Protein AF-A0A1Z5ID72-F1 (afdb_monomer)

Solvent-accessible surface area (backbone atoms only — not comparable to full-atom values): 6663 Å² total; per-residue (Å²): 114,72,69,59,28,53,50,25,44,50,51,23,45,50,28,54,36,49,49,54,50,52,55,22,58,79,66,74,54,83,44,74,68,55,56,52,50,38,52,47,46,52,47,54,50,53,53,32,53,58,46,36,72,78,40,76,75,34,39,53,55,37,38,52,52,32,51,53,51,32,52,52,36,54,54,45,47,57,47,30,72,74,76,44,64,71,70,60,24,57,52,48,44,54,42,31,52,53,20,37,54,30,15,53,49,19,33,55,60,58,66,65,64,67,83,68,74,75,81,80,78,78,73,133

Secondary structure (DSSP, 8-state):
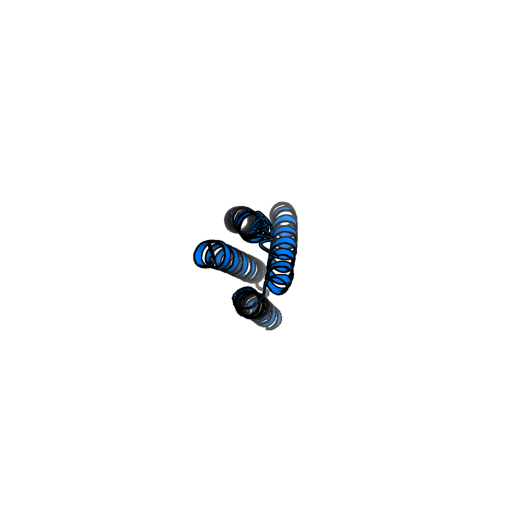-HHHHHHHHHHHHHHHHHHHHHHHHHTT---HHHHHHHHHHHHHHHHHHHHHTT-HHHHHHHHHHHHHHHHHHHHHHHHHHHH--THHHHHHHHHHHHHHHHHHHHHHHHH-------------

Organism: NCBI:txid1435342

Sequence (124 aa):
MFKKYAVTSWITAICLCLITVIAAISRNNLTYQVAVSVVSYLGVYAISLYLAKHNGTEKIILTFVNILAVAMLVAMVINAFKKYSGLTTVALLIVCAVGIVTGIMAIWYNNRFEKEKPADSKEH

Foldseek 3Di:
DLVQLLVLLVLLLVLLLVLLVLVCVQVVNPDPVSVVSNVVSVVQSVVLSVQVVPDLVSLVSSLVSLVVSLVVLVVQLVCLVVPHDDPSSVVSVVSSVSSNVSSVVSNVVSVPPDPPPPPPPPDD

Radius of gyration: 17.59 Å; Cα contacts (8 Å, |Δi|>4): 119; chains: 1; bounding box: 53×19×59 Å

Structure (mmCIF, N/CA/C/O backbone):
data_AF-A0A1Z5ID72-F1
#
_entry.id   AF-A0A1Z5ID72-F1
#
loop_
_atom_site.group_PDB
_atom_site.id
_atom_site.type_symbol
_atom_site.label_atom_id
_atom_site.label_alt_id
_atom_site.label_comp_id
_atom_site.label_asym_id
_atom_site.label_entity_id
_atom_site.label_seq_id
_atom_site.pdbx_PDB_ins_code
_atom_site.Cartn_x
_atom_site.Cartn_y
_atom_site.Cartn_z
_atom_site.occupancy
_atom_site.B_iso_or_equiv
_atom_site.auth_seq_id
_atom_site.auth_comp_id
_atom_site.auth_asym_id
_atom_site.auth_atom_id
_atom_site.pdbx_PDB_model_num
ATOM 1 N N . MET A 1 1 ? 13.802 -9.659 -14.066 1.00 51.59 1 MET A N 1
ATOM 2 C CA . MET A 1 1 ? 13.463 -8.379 -13.396 1.00 51.59 1 MET A CA 1
ATOM 3 C C . MET A 1 1 ? 11.962 -8.109 -13.374 1.00 51.59 1 MET A C 1
ATOM 5 O O . MET A 1 1 ? 11.458 -7.845 -12.294 1.00 51.59 1 MET A O 1
ATOM 9 N N . PHE A 1 2 ? 11.250 -8.274 -14.501 1.00 57.72 2 PHE A N 1
ATOM 10 C CA . PHE A 1 2 ? 9.800 -8.027 -14.626 1.00 57.72 2 PHE A CA 1
ATOM 11 C C . PHE A 1 2 ? 8.929 -8.663 -13.526 1.00 57.72 2 PHE A C 1
ATOM 13 O O . PHE A 1 2 ? 8.149 -7.983 -12.871 1.00 57.72 2 PHE A O 1
ATOM 20 N N . LYS A 1 3 ? 9.136 -9.956 -13.239 1.00 65.38 3 LYS A N 1
ATOM 21 C CA . LYS A 1 3 ? 8.365 -10.676 -12.210 1.00 65.38 3 LYS A CA 1
ATOM 22 C C . LYS A 1 3 ? 8.508 -10.101 -10.794 1.00 65.38 3 LYS A C 1
ATOM 24 O O . LYS A 1 3 ? 7.555 -10.178 -10.036 1.00 65.38 3 LYS A O 1
ATOM 29 N N . LYS A 1 4 ? 9.671 -9.553 -10.415 1.00 73.69 4 LYS A N 1
ATOM 30 C CA . LYS A 1 4 ? 9.921 -9.153 -9.018 1.00 73.69 4 LYS A CA 1
ATOM 31 C C . LYS A 1 4 ? 9.192 -7.859 -8.660 1.00 73.69 4 LYS A C 1
ATOM 33 O O . LYS A 1 4 ? 8.473 -7.852 -7.670 1.00 73.69 4 LYS A O 1
ATOM 38 N N . TYR A 1 5 ? 9.311 -6.817 -9.488 1.00 77.19 5 TYR A N 1
ATOM 39 C CA . TYR A 1 5 ? 8.626 -5.552 -9.211 1.00 77.19 5 TYR A CA 1
ATOM 40 C C . TYR A 1 5 ? 7.104 -5.667 -9.389 1.00 77.19 5 TYR A C 1
ATOM 42 O O . TYR A 1 5 ? 6.355 -5.072 -8.621 1.00 77.19 5 TYR A O 1
ATOM 50 N N . ALA A 1 6 ? 6.636 -6.473 -10.353 1.00 81.38 6 ALA A N 1
ATOM 51 C CA . ALA A 1 6 ? 5.208 -6.683 -10.572 1.00 81.38 6 ALA A CA 1
ATOM 52 C C . ALA A 1 6 ? 4.540 -7.349 -9.362 1.00 81.38 6 ALA A C 1
ATOM 54 O O . ALA A 1 6 ? 3.484 -6.908 -8.918 1.00 81.38 6 ALA A O 1
ATOM 55 N N . VAL A 1 7 ? 5.186 -8.371 -8.788 1.00 84.44 7 VAL A N 1
ATOM 56 C CA . VAL A 1 7 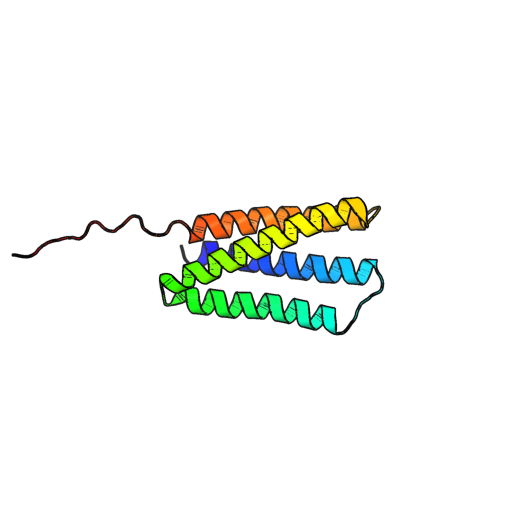? 4.697 -9.042 -7.576 1.00 84.44 7 VAL A CA 1
ATOM 57 C C . VAL A 1 7 ? 4.691 -8.081 -6.386 1.00 84.44 7 VAL A C 1
ATOM 59 O O . VAL A 1 7 ? 3.680 -7.983 -5.699 1.00 84.44 7 VAL A O 1
ATOM 62 N N . THR A 1 8 ? 5.764 -7.315 -6.163 1.00 85.19 8 THR A N 1
ATOM 63 C CA . THR A 1 8 ? 5.808 -6.344 -5.053 1.00 85.19 8 THR A CA 1
ATOM 64 C C . THR A 1 8 ? 4.783 -5.217 -5.208 1.00 85.19 8 THR A C 1
ATOM 66 O O . THR A 1 8 ? 4.189 -4.786 -4.220 1.00 85.19 8 THR A O 1
ATOM 69 N N . SER A 1 9 ? 4.512 -4.770 -6.438 1.00 85.12 9 SER A N 1
ATOM 70 C CA . SER A 1 9 ? 3.456 -3.793 -6.726 1.00 85.12 9 SER A CA 1
ATOM 71 C C . SER A 1 9 ? 2.063 -4.357 -6.452 1.00 85.12 9 SER A C 1
ATOM 73 O O . SER A 1 9 ? 1.269 -3.694 -5.791 1.00 85.12 9 SER A O 1
ATOM 75 N N . TRP A 1 10 ? 1.780 -5.596 -6.863 1.00 90.25 10 TRP A N 1
ATOM 76 C CA . TRP A 1 10 ? 0.511 -6.253 -6.540 1.00 90.25 10 TRP A CA 1
ATOM 77 C C . TRP A 1 10 ? 0.303 -6.433 -5.037 1.00 90.25 10 TRP A C 1
ATOM 79 O O . TRP A 1 10 ? -0.794 -6.177 -4.548 1.00 90.25 10 TRP A O 1
ATOM 89 N N . ILE A 1 11 ? 1.345 -6.807 -4.288 1.00 89.44 11 ILE A N 1
ATOM 90 C CA . ILE A 1 11 ? 1.251 -6.904 -2.823 1.00 89.44 11 ILE A CA 1
ATOM 91 C C . ILE A 1 11 ? 0.902 -5.537 -2.219 1.00 89.44 11 ILE A C 1
ATOM 93 O O . ILE A 1 11 ? 0.016 -5.447 -1.374 1.00 89.44 11 ILE A O 1
ATOM 97 N N . THR A 1 12 ? 1.521 -4.463 -2.711 1.00 90.19 12 THR A N 1
ATOM 98 C CA . THR A 1 12 ? 1.235 -3.091 -2.257 1.00 90.19 12 THR A CA 1
ATOM 99 C C . THR A 1 12 ? -0.219 -2.690 -2.539 1.00 90.19 12 THR A C 1
ATOM 101 O O . THR A 1 12 ? -0.887 -2.142 -1.662 1.00 90.19 12 THR A O 1
ATOM 104 N N . ALA A 1 13 ? -0.745 -3.029 -3.720 1.00 91.25 13 ALA A N 1
ATOM 105 C CA . ALA A 1 13 ? -2.145 -2.797 -4.076 1.00 91.25 13 ALA A CA 1
ATOM 106 C C . ALA A 1 13 ? -3.115 -3.570 -3.168 1.00 91.25 13 ALA A C 1
ATOM 108 O O . ALA A 1 13 ? -4.118 -3.022 -2.712 1.00 91.25 13 ALA A O 1
ATOM 109 N N . ILE A 1 14 ? -2.801 -4.831 -2.858 1.00 92.62 14 ILE A N 1
ATOM 110 C CA . ILE A 1 14 ? -3.599 -5.657 -1.944 1.00 92.62 14 ILE A CA 1
ATOM 111 C C . ILE A 1 14 ? -3.583 -5.059 -0.535 1.00 92.62 14 ILE A C 1
ATOM 113 O O . ILE A 1 14 ? -4.639 -4.951 0.084 1.00 92.62 14 ILE A O 1
ATOM 117 N N . CYS A 1 15 ? -2.427 -4.607 -0.042 1.00 92.06 15 CYS A N 1
ATOM 118 C CA . CYS A 1 15 ? -2.332 -3.923 1.247 1.00 92.06 15 CYS A CA 1
ATOM 119 C C . CYS A 1 15 ? -3.198 -2.657 1.285 1.00 92.06 15 CYS A C 1
ATOM 121 O O . CYS A 1 15 ? -3.913 -2.460 2.265 1.00 92.06 15 CYS A O 1
ATOM 123 N N . LEU A 1 16 ? -3.203 -1.845 0.219 1.00 91.38 16 LEU A N 1
ATOM 124 C CA . LEU A 1 16 ? -4.107 -0.695 0.101 1.00 91.38 16 LEU A CA 1
ATOM 125 C C . LEU A 1 16 ? -5.580 -1.112 0.186 1.00 91.38 16 LEU A C 1
ATOM 127 O O . LEU A 1 16 ? -6.348 -0.521 0.936 1.00 91.38 16 LEU A O 1
ATOM 131 N N . CYS A 1 17 ? -5.975 -2.165 -0.527 1.00 92.75 17 CYS A N 1
ATOM 132 C CA . CYS A 1 17 ? -7.353 -2.652 -0.485 1.00 92.75 17 CYS A CA 1
ATOM 133 C C . CYS A 1 17 ? -7.737 -3.144 0.919 1.00 92.75 17 CYS A C 1
ATOM 135 O O . CYS A 1 17 ? -8.804 -2.804 1.432 1.00 92.75 17 CYS A O 1
ATOM 137 N N . LEU A 1 18 ? -6.850 -3.906 1.564 1.00 92.06 18 LEU A N 1
ATOM 138 C CA . LEU A 1 18 ? -7.068 -4.438 2.905 1.00 92.06 18 LEU A CA 1
ATOM 139 C C . LEU A 1 18 ? -7.219 -3.324 3.941 1.00 92.06 18 LEU A C 1
ATOM 141 O O . LEU A 1 18 ? -8.139 -3.398 4.752 1.00 92.06 18 LEU A O 1
ATOM 145 N N . ILE A 1 19 ? -6.393 -2.268 3.906 1.00 91.81 19 ILE A N 1
ATOM 146 C CA . ILE A 1 19 ? -6.557 -1.159 4.859 1.00 91.81 19 ILE A CA 1
ATOM 147 C C . ILE A 1 19 ? -7.902 -0.453 4.679 1.00 91.81 19 ILE A C 1
ATOM 149 O O . ILE A 1 19 ? -8.523 -0.097 5.677 1.00 91.81 19 ILE A O 1
ATOM 153 N N . THR A 1 20 ? -8.387 -0.285 3.444 1.00 90.88 20 THR A N 1
ATOM 154 C CA . THR A 1 20 ? -9.670 0.375 3.171 1.00 90.88 20 THR A CA 1
ATOM 155 C C . THR A 1 20 ? -10.831 -0.467 3.684 1.00 90.88 20 THR A C 1
ATOM 157 O O . THR A 1 20 ? -11.731 0.060 4.335 1.00 90.88 20 THR A O 1
ATOM 160 N N . VAL A 1 21 ? -10.785 -1.782 3.456 1.00 91.94 21 VAL A N 1
ATOM 161 C CA . VAL A 1 21 ? -11.812 -2.717 3.929 1.00 91.94 21 VAL A CA 1
ATOM 162 C C . VAL A 1 21 ? -11.803 -2.816 5.455 1.00 91.94 21 VAL A C 1
ATOM 164 O O . VAL A 1 21 ? -12.849 -2.649 6.077 1.00 91.94 21 VAL A O 1
ATOM 167 N N . ILE A 1 22 ? -10.639 -3.008 6.083 1.00 88.69 22 ILE A N 1
ATOM 168 C CA . ILE A 1 22 ? -10.517 -3.103 7.548 1.00 88.69 22 ILE A CA 1
ATOM 169 C C . ILE A 1 22 ? -10.975 -1.799 8.214 1.00 88.69 22 ILE A C 1
ATOM 171 O O . ILE A 1 22 ? -11.728 -1.833 9.189 1.00 88.69 22 ILE A O 1
ATOM 175 N N . ALA A 1 23 ? -10.576 -0.644 7.672 1.00 86.69 23 ALA A N 1
ATOM 176 C CA . ALA A 1 23 ? -11.010 0.661 8.163 1.00 86.69 23 ALA A CA 1
ATOM 177 C C . ALA A 1 23 ? -12.533 0.844 8.069 1.00 86.69 23 ALA A C 1
ATOM 179 O O . ALA A 1 23 ? -13.151 1.348 9.010 1.00 86.69 23 ALA A O 1
ATOM 180 N N . ALA A 1 24 ? -13.141 0.423 6.956 1.00 88.69 24 ALA A N 1
ATOM 181 C CA . ALA A 1 24 ? -14.582 0.508 6.745 1.00 88.69 24 ALA A CA 1
ATOM 182 C C . ALA A 1 24 ? -15.366 -0.417 7.687 1.00 88.69 24 ALA A C 1
ATOM 184 O O . ALA A 1 24 ? -16.322 0.035 8.321 1.00 88.69 24 ALA A O 1
ATOM 185 N N . ILE A 1 25 ? -14.929 -1.675 7.830 1.00 88.44 25 ILE A N 1
ATOM 186 C CA . ILE A 1 25 ? -15.530 -2.658 8.746 1.00 88.44 25 ILE A CA 1
ATOM 187 C C . ILE A 1 25 ? -15.453 -2.148 10.182 1.00 88.44 25 ILE A C 1
ATOM 189 O O . ILE A 1 25 ? -16.462 -2.108 10.877 1.00 88.44 25 ILE A O 1
ATOM 193 N N . SER A 1 26 ? -14.283 -1.676 10.618 1.00 85.62 26 SER A N 1
ATOM 194 C CA . SER A 1 26 ? -14.102 -1.191 11.989 1.00 85.62 26 SER A CA 1
ATOM 195 C C . SE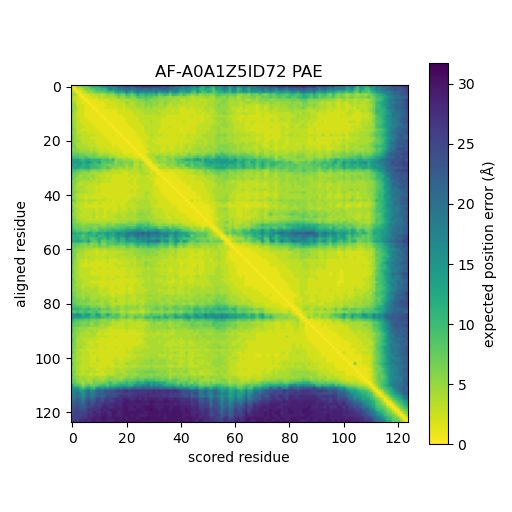R A 1 26 ? -14.985 0.008 12.335 1.00 85.62 26 SER A C 1
ATOM 197 O O . SER A 1 26 ? -15.215 0.267 13.514 1.00 85.62 26 SER A O 1
ATOM 199 N N . ARG A 1 27 ? -15.443 0.767 11.337 1.00 83.81 27 ARG A N 1
ATOM 200 C CA . ARG A 1 27 ? -16.344 1.909 11.522 1.00 83.81 27 ARG A CA 1
ATOM 201 C C . ARG A 1 27 ? -17.800 1.573 11.212 1.00 83.81 27 ARG A C 1
ATOM 203 O O . ARG A 1 27 ? -18.608 2.495 11.208 1.00 83.81 27 ARG A O 1
ATOM 210 N N . ASN A 1 28 ? -18.126 0.313 10.906 1.00 81.25 28 ASN A N 1
ATOM 211 C CA . ASN A 1 28 ? -19.435 -0.120 10.405 1.00 81.25 28 ASN A CA 1
ATOM 212 C C . ASN A 1 28 ? -19.948 0.735 9.227 1.00 81.25 28 ASN A C 1
ATOM 214 O O . ASN A 1 28 ? -21.140 0.978 9.089 1.00 81.25 28 ASN A O 1
ATOM 218 N N . ASN A 1 29 ? -19.034 1.211 8.377 1.00 81.81 29 ASN A N 1
ATOM 219 C CA . ASN A 1 29 ? -19.315 2.106 7.252 1.00 81.81 29 ASN A CA 1
ATOM 220 C C . ASN A 1 29 ? -18.968 1.419 5.923 1.00 81.81 29 ASN A C 1
ATOM 222 O O . ASN A 1 29 ? -18.181 1.919 5.117 1.00 81.81 29 ASN A O 1
ATOM 226 N N . LEU A 1 30 ? -19.538 0.232 5.710 1.00 80.44 30 LEU A N 1
ATOM 227 C CA . LEU A 1 30 ? -19.430 -0.507 4.453 1.00 80.44 30 LEU A CA 1
ATOM 228 C C . LEU A 1 30 ? -20.360 0.118 3.410 1.00 80.44 30 LEU A C 1
ATOM 230 O O . LEU A 1 30 ? -21.502 -0.296 3.235 1.00 80.44 30 LEU A O 1
ATOM 234 N N . THR A 1 31 ? -19.869 1.152 2.737 1.00 88.38 31 THR A N 1
ATOM 235 C CA . THR A 1 31 ? -20.598 1.835 1.665 1.00 88.38 31 THR A CA 1
ATOM 236 C C . THR A 1 31 ? -20.107 1.386 0.292 1.00 88.38 31 THR A C 1
ATOM 238 O O . THR A 1 31 ? -18.992 0.883 0.137 1.00 88.38 31 THR A O 1
ATOM 241 N N . TYR A 1 32 ? -20.916 1.632 -0.742 1.00 85.00 32 TYR A N 1
ATOM 242 C CA . TYR A 1 32 ? -20.536 1.386 -2.139 1.00 85.00 32 TYR A CA 1
ATOM 243 C C . TYR A 1 32 ? -19.202 2.058 -2.518 1.00 85.00 32 TYR A C 1
ATOM 245 O O . TYR A 1 32 ? -18.411 1.517 -3.288 1.00 85.00 32 TYR A O 1
ATOM 253 N N . GLN A 1 33 ? -18.895 3.201 -1.901 1.00 87.38 33 GLN A N 1
ATOM 254 C CA . GLN A 1 33 ? -17.656 3.943 -2.122 1.00 87.38 33 GLN A CA 1
ATOM 255 C C . GLN A 1 33 ? -16.394 3.148 -1.734 1.00 87.38 33 GLN A C 1
ATOM 257 O O . GLN A 1 33 ? -15.351 3.304 -2.372 1.00 87.38 33 GLN A O 1
ATOM 262 N N . VAL A 1 34 ? -16.482 2.259 -0.738 1.00 89.31 34 VAL A N 1
ATOM 263 C CA . VAL A 1 34 ? -15.379 1.367 -0.337 1.00 89.31 34 VAL A CA 1
ATOM 264 C C . VAL A 1 34 ? -15.071 0.370 -1.451 1.00 89.31 34 VAL A C 1
ATOM 266 O O . VAL A 1 34 ? -13.913 0.218 -1.835 1.00 89.31 34 VAL A O 1
ATOM 269 N N . ALA A 1 35 ? -16.104 -0.255 -2.023 1.00 86.38 35 ALA A N 1
ATOM 270 C CA . ALA A 1 35 ? -15.953 -1.195 -3.131 1.00 86.38 35 ALA A CA 1
ATOM 271 C C . ALA A 1 35 ? -15.384 -0.512 -4.383 1.00 86.38 35 ALA A C 1
ATOM 273 O O . ALA A 1 35 ? -14.444 -1.025 -4.987 1.00 86.38 35 ALA A O 1
ATOM 274 N N . VAL A 1 36 ? -15.883 0.683 -4.723 1.00 89.75 36 VAL A N 1
ATOM 275 C CA . VAL A 1 36 ? -15.345 1.488 -5.834 1.00 89.75 36 VAL A CA 1
ATOM 276 C C . VAL A 1 36 ? -13.870 1.814 -5.613 1.00 89.75 36 VAL A C 1
ATOM 278 O O . VAL A 1 36 ? -13.079 1.709 -6.548 1.00 89.75 36 VAL A O 1
ATOM 281 N N . SER A 1 37 ? -13.474 2.154 -4.384 1.00 90.25 37 SER A N 1
ATOM 282 C CA . SER A 1 37 ? -12.074 2.454 -4.052 1.00 90.25 37 SER A CA 1
ATOM 283 C C . SER A 1 37 ? -11.170 1.232 -4.237 1.00 90.25 37 SER A C 1
ATOM 285 O O . SER A 1 37 ? -10.125 1.336 -4.875 1.00 90.25 37 SER A O 1
ATOM 287 N N . VAL A 1 38 ? -11.601 0.059 -3.760 1.00 92.00 38 VAL A N 1
ATOM 288 C CA . VAL A 1 38 ? -10.874 -1.211 -3.934 1.00 92.00 38 VAL A CA 1
ATOM 289 C C . VAL A 1 38 ? -10.708 -1.552 -5.416 1.00 92.00 38 VAL A C 1
ATOM 291 O O . VAL A 1 38 ? -9.592 -1.800 -5.870 1.00 92.00 38 VAL A O 1
ATOM 294 N N . VAL A 1 39 ? -11.795 -1.507 -6.193 1.00 91.44 39 VAL A N 1
ATOM 295 C CA . VAL A 1 39 ? -11.748 -1.772 -7.641 1.00 91.44 39 VAL A CA 1
ATOM 296 C C . VAL A 1 39 ? -10.847 -0.763 -8.354 1.00 91.44 39 VAL A C 1
ATOM 298 O O . VAL A 1 39 ? -10.076 -1.146 -9.231 1.00 91.44 39 VAL A O 1
ATOM 301 N N . SER A 1 40 ? -10.880 0.507 -7.944 1.00 91.19 40 SER A N 1
ATOM 302 C CA . SER A 1 40 ? -10.037 1.556 -8.524 1.00 91.19 40 SER A CA 1
ATOM 303 C C . SER A 1 40 ? -8.553 1.302 -8.264 1.00 91.19 40 SER A C 1
ATOM 305 O O . SER A 1 40 ? -7.754 1.401 -9.191 1.00 91.19 40 SER A O 1
ATOM 307 N N . TYR A 1 41 ? -8.167 0.917 -7.043 1.00 91.19 41 TYR A N 1
ATOM 308 C CA . TYR A 1 41 ? -6.774 0.573 -6.743 1.00 91.19 41 TYR A CA 1
ATOM 309 C C . TYR A 1 41 ? -6.288 -0.609 -7.582 1.00 91.19 41 TYR A C 1
ATOM 311 O O . TYR A 1 41 ? -5.221 -0.527 -8.191 1.00 91.19 41 TYR A O 1
ATOM 319 N N . LEU A 1 42 ? -7.085 -1.677 -7.678 1.00 91.56 42 LEU A N 1
ATOM 320 C CA . LEU A 1 42 ? -6.746 -2.836 -8.507 1.00 91.56 42 LEU A CA 1
ATOM 321 C C . LEU A 1 42 ? -6.649 -2.460 -9.993 1.00 91.56 42 LEU A C 1
ATOM 323 O O . LEU A 1 42 ? -5.710 -2.880 -10.666 1.00 91.56 42 LEU A O 1
ATOM 327 N N . GLY A 1 43 ? -7.571 -1.633 -10.492 1.00 88.38 43 GLY A N 1
ATOM 328 C CA . GLY A 1 43 ? -7.587 -1.157 -11.874 1.00 88.38 43 GLY A CA 1
ATOM 329 C C . GLY A 1 43 ? -6.366 -0.308 -12.224 1.00 88.38 43 GLY A C 1
ATOM 330 O O . GLY A 1 43 ? -5.688 -0.589 -13.210 1.00 88.38 43 GLY A O 1
ATOM 331 N N . VAL A 1 44 ? -6.029 0.680 -11.388 1.00 91.50 44 VAL A N 1
ATOM 332 C CA . VAL A 1 44 ? -4.851 1.542 -11.592 1.00 91.50 44 VAL A CA 1
ATOM 333 C C . VAL A 1 44 ? -3.574 0.706 -11.632 1.00 91.50 44 VAL A C 1
ATOM 335 O O . VAL A 1 44 ? -2.739 0.910 -12.513 1.00 91.50 44 VAL A O 1
ATOM 338 N N . TYR A 1 45 ? -3.433 -0.272 -10.735 1.00 89.81 45 TYR A N 1
ATOM 339 C CA . TYR A 1 45 ? -2.273 -1.162 -10.720 1.00 89.81 45 TYR A CA 1
ATOM 340 C C . TYR A 1 45 ? -2.235 -2.112 -11.923 1.00 89.81 45 TYR A C 1
ATOM 342 O O . TYR A 1 45 ? -1.169 -2.290 -12.511 1.00 89.81 45 TYR A O 1
ATOM 350 N N . ALA A 1 46 ? -3.375 -2.678 -12.329 1.00 87.06 46 ALA A N 1
ATOM 351 C CA . ALA A 1 46 ? -3.470 -3.543 -13.504 1.00 87.06 46 ALA A CA 1
ATOM 352 C C . ALA A 1 46 ? -3.064 -2.806 -14.787 1.00 87.06 46 ALA A C 1
ATOM 354 O O . ALA A 1 46 ? -2.237 -3.307 -15.549 1.00 87.06 46 ALA A O 1
ATOM 355 N N . ILE A 1 47 ? -3.594 -1.595 -14.986 1.00 87.25 47 ILE A N 1
ATOM 356 C CA . ILE A 1 47 ? -3.273 -0.737 -16.132 1.00 87.25 47 ILE A CA 1
ATOM 357 C C . ILE A 1 47 ? -1.791 -0.348 -16.084 1.00 87.25 47 ILE A C 1
ATOM 359 O O . ILE A 1 47 ? -1.063 -0.578 -17.044 1.00 87.25 47 ILE A O 1
ATOM 363 N N . SER A 1 48 ? -1.303 0.146 -14.943 1.00 85.62 48 SER A N 1
ATOM 364 C CA . SER A 1 48 ? 0.095 0.580 -14.796 1.00 85.62 48 SER A CA 1
ATOM 365 C C . SER A 1 48 ? 1.099 -0.553 -15.035 1.00 85.62 48 SER A C 1
ATOM 367 O O . SER A 1 48 ? 2.148 -0.335 -15.636 1.00 85.62 48 SER A O 1
ATOM 369 N N . LEU A 1 49 ? 0.789 -1.779 -14.597 1.00 84.62 49 LEU A N 1
ATOM 370 C CA . LEU A 1 49 ? 1.633 -2.954 -14.831 1.00 84.62 49 LEU A CA 1
ATOM 371 C C . LEU A 1 49 ? 1.568 -3.457 -16.273 1.00 84.62 49 LEU A C 1
ATOM 373 O O . LEU A 1 49 ? 2.582 -3.925 -16.794 1.00 84.62 49 LEU A O 1
ATOM 377 N N . TYR A 1 50 ? 0.395 -3.375 -16.907 1.00 83.69 50 TYR A N 1
ATOM 378 C CA . TYR A 1 50 ? 0.236 -3.704 -18.320 1.00 83.69 50 TYR A CA 1
ATOM 379 C C . TYR A 1 50 ? 1.085 -2.772 -19.189 1.00 83.69 50 TYR A C 1
ATOM 381 O O . TYR A 1 50 ? 1.867 -3.251 -20.007 1.00 83.69 50 TYR A O 1
ATOM 389 N N . LEU A 1 51 ? 1.012 -1.465 -18.935 1.00 81.06 51 LEU A N 1
ATOM 390 C CA . LEU A 1 51 ? 1.809 -0.453 -19.626 1.00 81.06 51 LEU A CA 1
ATOM 391 C C . LEU A 1 51 ? 3.324 -0.656 -19.379 1.00 81.06 51 LEU A C 1
ATOM 393 O O . LEU A 1 51 ? 4.120 -0.833 -20.304 1.00 81.06 51 LEU A O 1
ATOM 397 N N . ALA A 1 52 ? 3.743 -0.815 -18.118 1.00 77.06 52 ALA A N 1
ATOM 398 C CA . ALA A 1 52 ? 5.153 -1.035 -17.759 1.00 77.06 52 ALA A CA 1
ATOM 399 C C . ALA A 1 52 ? 5.811 -2.279 -18.410 1.00 77.06 52 ALA A C 1
ATOM 401 O O . ALA A 1 52 ? 7.042 -2.407 -18.410 1.00 77.06 52 ALA A O 1
ATOM 402 N N . LYS A 1 53 ? 5.015 -3.209 -18.963 1.00 72.31 53 LYS A N 1
ATOM 403 C CA . LYS A 1 53 ? 5.485 -4.37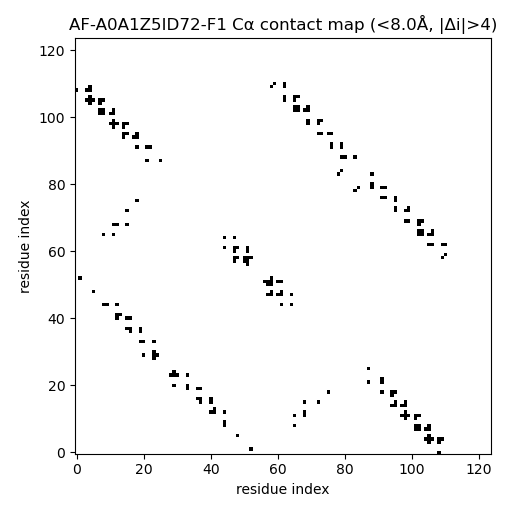3 -19.730 1.00 72.31 53 LYS A CA 1
ATOM 404 C C . LYS A 1 53 ? 6.081 -4.026 -21.079 1.00 72.31 53 LYS A C 1
ATOM 406 O O . LYS A 1 53 ? 7.011 -4.713 -21.502 1.00 72.31 53 LYS A O 1
ATOM 411 N N . HIS A 1 54 ? 5.565 -2.997 -21.733 1.00 68.12 54 HIS A N 1
ATOM 412 C CA . HIS A 1 54 ? 5.864 -2.734 -23.132 1.00 68.12 54 HIS A CA 1
ATOM 413 C C . HIS A 1 54 ? 6.808 -1.548 -23.332 1.00 68.12 54 HIS A C 1
ATOM 415 O O . HIS A 1 54 ? 7.487 -1.512 -24.355 1.00 68.12 54 HIS A O 1
ATOM 421 N N . ASN A 1 55 ? 6.928 -0.636 -22.357 1.00 68.88 55 ASN A N 1
ATOM 422 C CA . ASN A 1 55 ? 7.676 0.603 -22.556 1.00 68.88 55 ASN A CA 1
ATOM 423 C C . ASN A 1 55 ? 8.468 1.071 -21.318 1.00 68.88 55 ASN A C 1
ATOM 425 O O . ASN A 1 55 ? 8.059 0.869 -20.174 1.00 68.88 55 ASN A O 1
ATOM 429 N N . GLY A 1 56 ? 9.616 1.721 -21.544 1.00 63.34 56 GLY A N 1
ATOM 430 C CA . GLY A 1 56 ? 10.480 2.258 -20.481 1.00 63.34 56 GLY A CA 1
ATOM 431 C C . GLY A 1 56 ? 9.837 3.430 -19.735 1.00 63.34 56 GLY A C 1
ATOM 432 O O . GLY A 1 56 ? 9.756 3.410 -18.510 1.00 63.34 56 GLY A O 1
ATOM 433 N N . THR A 1 57 ? 9.278 4.391 -20.471 1.00 62.00 57 THR A N 1
ATOM 434 C CA . THR A 1 57 ? 8.564 5.560 -19.925 1.00 62.00 57 THR A CA 1
ATOM 435 C C . THR A 1 57 ? 7.375 5.160 -19.047 1.00 62.00 57 THR A C 1
ATOM 437 O O . THR A 1 57 ? 7.084 5.788 -18.036 1.00 62.00 57 THR A O 1
ATOM 440 N N . GLU A 1 58 ? 6.715 4.051 -19.366 1.00 68.44 58 GLU A N 1
ATOM 441 C CA . GLU A 1 58 ? 5.536 3.569 -18.641 1.00 68.44 58 GLU A CA 1
ATOM 442 C C . GLU A 1 58 ? 5.871 2.927 -17.290 1.00 68.44 58 GLU A C 1
ATOM 444 O O . GLU A 1 58 ? 5.045 2.898 -16.376 1.00 68.44 58 GLU A O 1
ATOM 449 N N . LYS A 1 59 ? 7.122 2.504 -17.091 1.00 71.06 59 LYS A N 1
ATOM 450 C CA . LYS A 1 59 ? 7.595 2.125 -15.759 1.00 71.06 59 LYS A CA 1
ATOM 451 C C . LYS A 1 59 ? 7.672 3.338 -14.825 1.00 71.06 59 LYS A C 1
ATOM 453 O O . LYS A 1 59 ? 7.527 3.149 -13.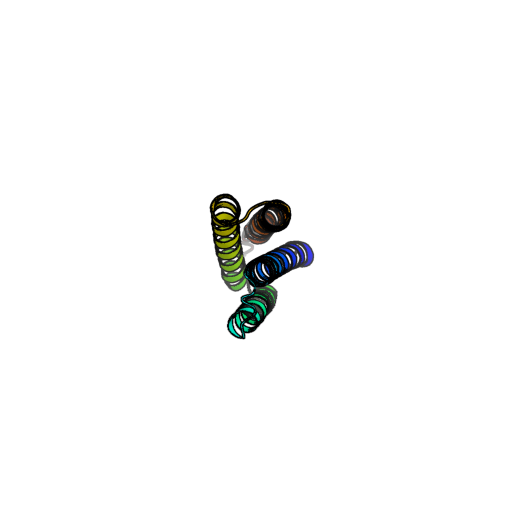621 1.00 71.06 59 LYS A O 1
ATOM 458 N N . ILE A 1 60 ? 7.865 4.562 -15.333 1.00 78.38 60 ILE A N 1
ATOM 459 C CA . ILE A 1 60 ? 7.865 5.783 -14.503 1.00 78.38 60 ILE A CA 1
ATOM 460 C C . ILE A 1 60 ? 6.484 5.966 -13.865 1.00 78.38 60 ILE A C 1
ATOM 462 O O . ILE A 1 60 ? 6.392 6.227 -12.665 1.00 78.38 60 ILE A O 1
ATOM 466 N N . ILE A 1 61 ? 5.417 5.725 -14.635 1.00 82.81 61 ILE A N 1
ATOM 467 C CA . ILE A 1 61 ? 4.028 5.774 -14.156 1.00 82.81 61 ILE A CA 1
ATOM 468 C C . ILE A 1 61 ? 3.831 4.775 -13.011 1.00 82.81 61 ILE A C 1
ATOM 470 O O . ILE A 1 61 ? 3.345 5.145 -11.945 1.00 82.81 61 ILE A O 1
ATOM 474 N N . LEU A 1 62 ? 4.284 3.528 -13.177 1.00 84.88 62 LEU A N 1
ATOM 475 C CA . LEU A 1 62 ? 4.191 2.515 -12.123 1.00 84.88 62 LEU A CA 1
ATOM 476 C C . LEU A 1 62 ? 4.982 2.900 -10.859 1.00 84.88 62 LEU A C 1
ATOM 478 O O . LEU A 1 62 ? 4.510 2.681 -9.742 1.00 84.88 62 LEU A O 1
ATOM 482 N N . THR A 1 63 ? 6.173 3.487 -11.005 1.00 84.88 63 THR A N 1
ATOM 483 C CA . THR A 1 63 ? 6.945 3.997 -9.860 1.00 84.88 63 THR A CA 1
ATOM 484 C C . THR A 1 63 ? 6.184 5.101 -9.133 1.00 84.88 63 THR A C 1
ATOM 486 O O . THR A 1 63 ? 6.090 5.061 -7.908 1.00 84.88 63 THR A O 1
ATOM 489 N N . PHE A 1 64 ? 5.589 6.043 -9.867 1.00 87.06 64 PHE A N 1
ATOM 490 C CA . PHE A 1 64 ? 4.797 7.126 -9.290 1.00 87.06 64 PHE A CA 1
ATOM 491 C C . PHE A 1 64 ? 3.570 6.601 -8.532 1.00 87.06 64 PHE A C 1
ATOM 493 O O . PHE A 1 64 ? 3.326 7.005 -7.395 1.00 87.06 64 PHE A O 1
ATOM 500 N N . VAL A 1 65 ? 2.857 5.626 -9.104 1.00 90.88 65 VAL A N 1
ATOM 501 C CA . VAL A 1 65 ? 1.736 4.942 -8.439 1.00 90.88 65 VAL A CA 1
ATOM 502 C C . VAL A 1 65 ? 2.186 4.281 -7.133 1.00 90.88 65 VAL A C 1
ATOM 504 O O . VAL A 1 65 ? 1.528 4.448 -6.108 1.00 90.88 65 VAL A O 1
ATOM 507 N N . ASN A 1 66 ? 3.335 3.594 -7.124 1.00 90.19 66 ASN A N 1
ATOM 508 C CA . ASN A 1 66 ? 3.870 3.000 -5.895 1.00 90.19 66 ASN A CA 1
ATOM 509 C C . ASN A 1 66 ? 4.272 4.058 -4.848 1.00 90.19 66 ASN A C 1
ATOM 511 O O . ASN A 1 66 ? 4.058 3.833 -3.660 1.00 90.19 66 ASN A O 1
ATOM 515 N N . ILE A 1 67 ? 4.818 5.212 -5.252 1.00 90.75 67 ILE A N 1
ATOM 516 C CA . ILE A 1 67 ? 5.141 6.318 -4.328 1.00 90.75 67 ILE A CA 1
ATOM 517 C C . ILE A 1 67 ? 3.867 6.855 -3.669 1.00 90.75 67 ILE A C 1
ATOM 519 O O . ILE A 1 67 ? 3.820 7.002 -2.446 1.00 90.75 67 ILE A O 1
ATOM 523 N N . LEU A 1 68 ? 2.817 7.098 -4.459 1.00 92.31 68 LEU A N 1
ATOM 524 C CA . LEU A 1 68 ? 1.524 7.542 -3.938 1.00 92.31 68 LEU A CA 1
ATOM 525 C C . LEU A 1 68 ? 0.917 6.511 -2.981 1.00 92.31 68 LEU A C 1
ATOM 527 O O . LEU A 1 68 ? 0.427 6.879 -1.915 1.00 92.31 68 LEU A O 1
ATOM 531 N N . ALA A 1 69 ? 1.001 5.224 -3.319 1.00 92.19 69 ALA A N 1
ATOM 532 C CA . ALA A 1 69 ? 0.543 4.144 -2.454 1.00 92.19 69 ALA A CA 1
ATOM 533 C C . ALA A 1 69 ? 1.269 4.139 -1.102 1.00 92.19 69 ALA A C 1
ATOM 535 O O . ALA A 1 69 ? 0.624 4.072 -0.056 1.00 92.19 69 ALA A O 1
ATOM 536 N N . VAL A 1 70 ? 2.600 4.273 -1.104 1.00 92.75 70 VAL A N 1
ATOM 537 C CA . VAL A 1 70 ? 3.395 4.369 0.129 1.00 92.75 70 VAL A CA 1
ATOM 538 C C . VAL A 1 70 ? 2.977 5.590 0.951 1.00 92.75 70 VAL A C 1
ATOM 540 O O . VAL A 1 70 ? 2.774 5.461 2.156 1.00 92.75 70 VAL A O 1
ATOM 543 N N . ALA A 1 71 ? 2.771 6.751 0.323 1.00 93.25 71 ALA A N 1
ATOM 544 C CA . ALA A 1 71 ? 2.308 7.950 1.021 1.00 93.25 71 ALA A CA 1
ATOM 545 C C . ALA A 1 71 ? 0.932 7.744 1.684 1.00 93.25 71 ALA A C 1
ATOM 547 O O . ALA A 1 71 ? 0.742 8.112 2.845 1.00 93.25 71 ALA A O 1
ATOM 548 N N . MET A 1 72 ? -0.010 7.098 0.987 1.00 92.44 72 MET A N 1
ATOM 549 C CA . MET A 1 72 ? -1.324 6.752 1.544 1.00 92.44 72 MET A CA 1
ATOM 550 C C . MET A 1 72 ? -1.212 5.779 2.724 1.00 92.44 72 MET A C 1
ATOM 552 O O . MET A 1 72 ? -1.881 5.972 3.740 1.00 92.44 72 MET A O 1
ATOM 556 N N . LEU A 1 73 ? -0.344 4.766 2.631 1.00 92.62 73 LEU A N 1
ATOM 557 C CA . LEU A 1 73 ? -0.108 3.814 3.720 1.00 92.62 73 LEU A CA 1
ATOM 558 C C . LEU A 1 73 ? 0.510 4.499 4.946 1.00 92.62 73 LEU A C 1
ATOM 560 O O . LEU A 1 73 ? 0.062 4.262 6.064 1.00 92.62 73 LEU A O 1
ATOM 564 N N . VAL A 1 74 ? 1.474 5.405 4.760 1.00 93.00 74 VAL A N 1
ATOM 565 C CA . VAL A 1 74 ? 2.064 6.192 5.859 1.00 93.00 74 VAL A CA 1
ATOM 566 C C . VAL A 1 74 ? 1.017 7.096 6.517 1.00 93.00 74 VAL A C 1
ATOM 568 O O . VAL A 1 74 ? 0.919 7.144 7.745 1.00 93.00 74 VAL A O 1
ATOM 571 N N . ALA A 1 75 ? 0.177 7.771 5.728 1.00 92.12 75 ALA A N 1
ATOM 572 C CA . ALA A 1 75 ? -0.932 8.555 6.267 1.00 92.12 75 ALA A CA 1
ATOM 573 C C . ALA A 1 75 ? -1.918 7.675 7.059 1.00 92.12 75 ALA A C 1
ATOM 575 O O . ALA A 1 75 ? -2.430 8.086 8.106 1.00 92.12 75 ALA A O 1
ATOM 576 N N . MET A 1 76 ? -2.153 6.443 6.596 1.00 91.25 76 MET A N 1
ATOM 577 C CA . MET A 1 76 ? -2.995 5.483 7.300 1.00 91.25 76 MET A CA 1
ATOM 578 C C . MET A 1 76 ? -2.377 5.027 8.624 1.00 91.25 76 MET A C 1
ATOM 580 O O . MET A 1 76 ? -3.114 4.917 9.598 1.00 91.25 76 MET A O 1
ATOM 584 N N . VAL A 1 77 ? -1.055 4.851 8.717 1.00 91.44 77 VAL A N 1
ATOM 585 C CA . VAL A 1 77 ? -0.363 4.570 9.991 1.00 91.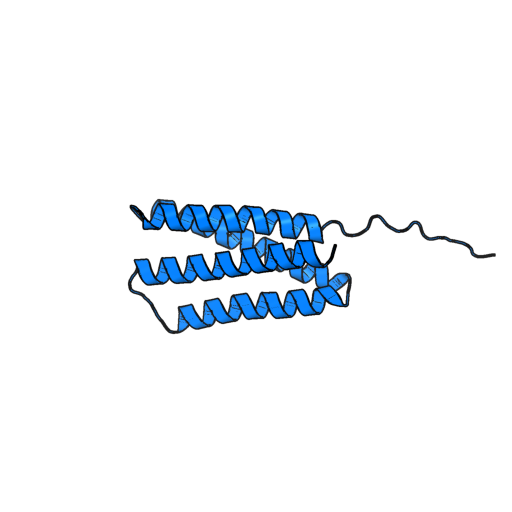44 77 VAL A CA 1
ATOM 586 C C . VAL A 1 77 ? -0.654 5.663 11.021 1.00 91.44 77 VAL A C 1
ATOM 588 O O . VAL A 1 77 ? -1.059 5.367 12.144 1.00 91.44 77 VAL A O 1
ATOM 591 N N . ILE A 1 78 ? -0.529 6.935 10.632 1.00 91.50 78 ILE A N 1
ATOM 592 C CA . ILE A 1 78 ? -0.807 8.066 11.532 1.00 91.50 78 ILE A CA 1
ATOM 593 C C . ILE A 1 78 ? -2.280 8.061 11.973 1.00 91.50 78 ILE A C 1
ATOM 595 O O . ILE A 1 78 ? -2.590 8.277 13.147 1.00 91.50 78 ILE A O 1
ATOM 599 N N . ASN A 1 79 ? -3.201 7.785 11.047 1.00 89.75 79 ASN A N 1
ATOM 600 C CA . ASN A 1 79 ? -4.624 7.671 11.360 1.00 89.75 79 ASN A CA 1
ATOM 601 C C . ASN A 1 79 ? -4.948 6.455 12.242 1.00 89.75 79 ASN A C 1
ATOM 603 O O . ASN A 1 79 ? -5.831 6.562 13.093 1.00 89.75 79 ASN A O 1
ATOM 607 N N . ALA A 1 80 ? -4.245 5.333 12.068 1.00 88.25 80 ALA A N 1
ATOM 608 C CA . ALA A 1 80 ? -4.393 4.119 12.866 1.00 88.25 80 ALA A CA 1
ATOM 609 C C . ALA A 1 80 ? -4.115 4.410 14.344 1.00 88.25 80 ALA A C 1
ATOM 611 O O . ALA A 1 80 ? -4.956 4.115 15.188 1.00 88.25 80 ALA A O 1
ATOM 612 N N . PHE A 1 81 ? -3.005 5.091 14.644 1.00 87.81 81 PHE A N 1
ATOM 613 C CA . PHE A 1 81 ? -2.661 5.482 16.015 1.00 87.81 81 PHE A CA 1
ATOM 614 C C . PHE A 1 81 ? -3.635 6.489 16.634 1.00 87.81 81 PHE A C 1
ATOM 616 O O . PHE A 1 81 ? -3.882 6.438 17.834 1.00 87.81 81 PHE A O 1
ATOM 623 N N . LYS A 1 82 ? -4.184 7.417 15.840 1.00 88.19 82 LYS A N 1
ATOM 624 C CA . LYS A 1 82 ? -5.059 8.480 16.362 1.00 88.19 82 LYS A CA 1
ATOM 625 C C . LYS A 1 82 ? -6.517 8.063 16.533 1.00 88.19 82 LYS A C 1
ATOM 627 O O . LYS A 1 82 ? -7.195 8.605 17.398 1.00 88.19 82 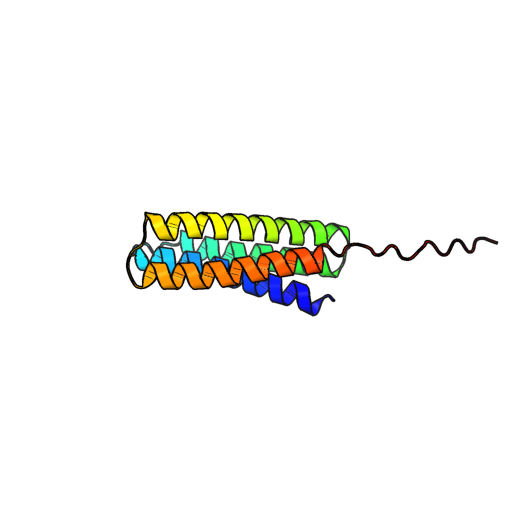LYS A O 1
ATOM 632 N N . LYS A 1 83 ? -7.035 7.206 15.649 1.00 85.25 83 LYS A N 1
ATOM 633 C CA . LYS A 1 83 ? -8.486 6.983 15.506 1.00 85.25 83 LYS A CA 1
ATOM 634 C C . LYS A 1 83 ? -8.943 5.549 15.750 1.00 85.25 83 LYS A C 1
ATOM 636 O O . LYS A 1 83 ? -10.150 5.328 15.764 1.00 85.25 83 LYS A O 1
ATOM 641 N N . TYR A 1 84 ? -8.030 4.593 15.881 1.00 85.69 84 TYR A N 1
ATOM 642 C CA . TYR A 1 84 ? -8.368 3.192 16.110 1.00 85.69 84 TYR A CA 1
ATOM 643 C C . TYR A 1 84 ? -7.763 2.740 17.436 1.00 85.69 84 TYR A C 1
ATOM 645 O O . TYR A 1 84 ? -6.708 3.226 17.848 1.00 85.69 84 TYR A O 1
ATOM 653 N N . SER A 1 85 ? -8.427 1.803 18.105 1.00 82.88 85 SER A N 1
ATOM 654 C CA . SER A 1 85 ? -7.958 1.209 19.354 1.00 82.88 85 SER A CA 1
ATOM 655 C C . SER A 1 85 ? -8.019 -0.318 19.298 1.00 82.88 85 SER A C 1
ATOM 657 O O . SER A 1 85 ? -8.717 -0.914 18.472 1.00 82.88 85 SER A O 1
ATOM 659 N N . GLY A 1 86 ? -7.254 -0.960 20.182 1.00 84.62 86 GLY A N 1
ATOM 660 C CA . GLY A 1 86 ? -7.254 -2.410 20.347 1.00 84.62 86 GLY A CA 1
ATOM 661 C C . GLY A 1 86 ? -6.708 -3.175 19.138 1.00 84.62 86 GLY A C 1
ATOM 662 O O . GLY A 1 86 ? -5.746 -2.760 18.488 1.00 84.62 86 GLY A O 1
ATOM 663 N N . LEU A 1 87 ? -7.326 -4.323 18.854 1.00 86.25 87 LEU A N 1
ATOM 664 C CA . LEU A 1 87 ? -6.877 -5.269 17.825 1.00 86.25 87 LEU A CA 1
ATOM 665 C C . LEU A 1 87 ? -6.889 -4.672 16.410 1.00 86.25 87 LEU A C 1
ATOM 667 O O . LEU A 1 87 ? -6.025 -5.011 15.601 1.00 86.25 87 LEU A O 1
ATOM 671 N N . THR A 1 88 ? -7.805 -3.745 16.116 1.00 86.25 88 THR A N 1
ATOM 672 C CA . THR A 1 88 ? -7.880 -3.098 14.798 1.00 86.25 88 THR A CA 1
ATOM 673 C C . THR A 1 88 ? -6.637 -2.263 14.506 1.00 86.25 88 THR A C 1
ATOM 675 O O . THR A 1 88 ? -6.126 -2.300 13.388 1.00 86.25 88 THR A O 1
ATOM 678 N N . THR A 1 89 ? -6.110 -1.541 15.499 1.00 88.56 89 THR A N 1
ATOM 679 C CA . THR A 1 89 ? -4.879 -0.754 15.335 1.00 88.56 89 THR A CA 1
ATOM 680 C C . THR A 1 89 ? -3.712 -1.662 14.988 1.00 88.56 89 THR A C 1
ATOM 682 O O . THR A 1 89 ? -3.000 -1.398 14.025 1.00 88.56 89 THR A O 1
ATOM 685 N N . VAL A 1 90 ? -3.556 -2.771 15.715 1.00 89.31 90 VAL A N 1
ATOM 686 C CA . VAL A 1 90 ? -2.482 -3.741 15.466 1.00 89.31 90 VAL A CA 1
ATOM 687 C C . VAL A 1 90 ? -2.592 -4.322 14.053 1.00 89.31 90 VAL A C 1
ATOM 689 O O . VAL A 1 90 ? -1.607 -4.326 13.317 1.00 89.31 90 VAL A O 1
ATOM 692 N N . ALA A 1 91 ? -3.793 -4.732 13.632 1.00 89.38 91 ALA A N 1
ATOM 693 C CA . ALA A 1 91 ? -4.024 -5.258 12.289 1.00 89.38 91 ALA A CA 1
ATOM 694 C C . ALA A 1 91 ? -3.691 -4.230 11.193 1.00 89.38 91 ALA A C 1
ATOM 696 O O . ALA A 1 91 ? -2.966 -4.543 10.248 1.00 89.38 91 ALA A O 1
ATOM 697 N N . LEU A 1 92 ? -4.164 -2.986 11.337 1.00 91.12 92 LEU A N 1
ATOM 698 C CA . LEU A 1 92 ? -3.884 -1.908 10.386 1.00 91.12 92 LEU A CA 1
ATOM 699 C C . LEU A 1 92 ? -2.387 -1.609 10.289 1.00 91.12 92 LEU A C 1
ATOM 701 O O . LEU A 1 92 ? -1.879 -1.433 9.184 1.00 91.12 92 LEU A O 1
ATOM 705 N N . LEU A 1 93 ? -1.672 -1.588 11.416 1.00 92.38 93 LEU A N 1
ATOM 706 C CA . LEU A 1 93 ? -0.232 -1.341 11.437 1.00 92.38 93 LEU A CA 1
ATOM 707 C C . LEU A 1 93 ? 0.555 -2.453 10.746 1.00 92.38 93 LEU A C 1
ATOM 709 O O . LEU A 1 93 ? 1.463 -2.144 9.978 1.00 92.38 93 LEU A O 1
ATOM 713 N N . ILE A 1 94 ? 0.194 -3.723 10.959 1.00 93.38 94 ILE A N 1
ATOM 714 C CA . ILE A 1 94 ? 0.844 -4.856 10.284 1.00 93.38 94 ILE A CA 1
ATOM 715 C C . ILE A 1 94 ? 0.657 -4.743 8.768 1.00 93.38 94 ILE A C 1
ATOM 717 O O . ILE A 1 94 ? 1.631 -4.815 8.019 1.00 93.38 94 ILE A O 1
ATOM 721 N N . VAL A 1 95 ? -0.577 -4.510 8.307 1.00 93.81 95 VAL A N 1
ATOM 722 C CA . VAL A 1 95 ? -0.866 -4.381 6.870 1.00 93.81 95 VAL A CA 1
ATOM 723 C C . VAL A 1 95 ? -0.148 -3.169 6.271 1.00 93.81 95 VAL A C 1
ATOM 725 O O . VAL A 1 95 ? 0.422 -3.276 5.184 1.00 93.81 95 VAL A O 1
ATOM 728 N N . CYS A 1 96 ? -0.115 -2.037 6.983 1.00 91.94 96 CYS A N 1
ATOM 729 C CA . CYS A 1 96 ? 0.617 -0.853 6.538 1.00 91.94 96 CYS A CA 1
ATOM 730 C C . CYS A 1 96 ? 2.126 -1.105 6.470 1.00 91.94 96 CYS A C 1
ATOM 732 O O . CYS A 1 96 ? 2.749 -0.726 5.485 1.00 91.94 96 CYS A O 1
ATOM 734 N N . ALA A 1 97 ? 2.715 -1.765 7.470 1.00 92.12 97 ALA A N 1
ATOM 735 C CA . ALA A 1 97 ? 4.141 -2.073 7.489 1.00 92.12 97 ALA A CA 1
ATOM 736 C C . ALA A 1 97 ? 4.535 -2.960 6.301 1.00 92.12 97 ALA A C 1
ATOM 738 O O . ALA A 1 97 ? 5.474 -2.629 5.578 1.00 92.12 97 ALA A O 1
ATOM 739 N N . VAL A 1 98 ? 3.774 -4.032 6.045 1.00 94.00 98 VAL A N 1
ATOM 740 C CA . VAL A 1 98 ? 3.993 -4.904 4.882 1.00 94.00 98 VAL A CA 1
ATOM 741 C C . VAL A 1 98 ? 3.868 -4.104 3.586 1.00 94.00 98 VAL A C 1
ATOM 743 O O . VAL A 1 98 ? 4.787 -4.135 2.772 1.00 94.00 98 VAL A O 1
ATOM 746 N N . GLY A 1 99 ? 2.790 -3.329 3.428 1.00 89.75 99 GLY A N 1
ATOM 747 C CA . GLY A 1 99 ? 2.551 -2.536 2.223 1.00 89.75 99 GLY A CA 1
ATOM 748 C C . GLY A 1 99 ? 3.628 -1.479 1.962 1.00 89.75 99 GLY A C 1
ATOM 749 O O . GLY A 1 99 ? 4.036 -1.292 0.818 1.00 89.75 99 GLY A O 1
ATOM 750 N N . ILE A 1 100 ? 4.125 -0.808 3.006 1.00 92.75 100 ILE A N 1
ATOM 751 C CA . ILE A 1 100 ? 5.191 0.197 2.891 1.00 92.75 100 ILE A CA 1
ATOM 752 C C . 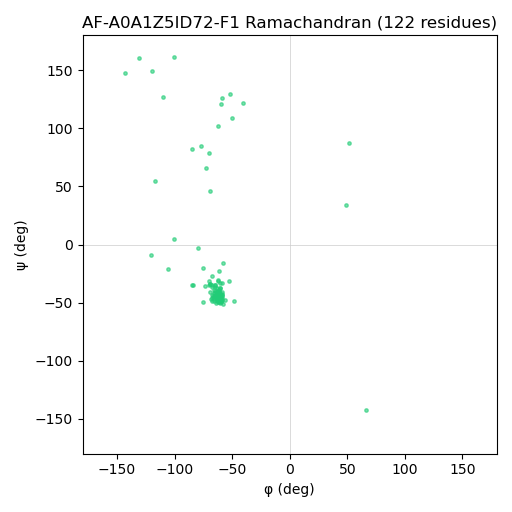ILE A 1 100 ? 6.490 -0.474 2.451 1.00 92.75 100 ILE A C 1
ATOM 754 O O . ILE A 1 100 ? 7.115 -0.022 1.492 1.00 92.75 100 ILE A O 1
ATOM 758 N N . VAL A 1 101 ? 6.884 -1.572 3.104 1.00 92.44 101 VAL A N 1
ATOM 759 C CA . VAL A 1 101 ? 8.114 -2.298 2.761 1.00 92.44 101 VAL A CA 1
ATOM 760 C C . VAL A 1 101 ? 8.053 -2.807 1.321 1.00 92.44 101 VAL A C 1
ATOM 762 O O . VAL A 1 101 ? 8.997 -2.600 0.556 1.00 92.44 101 VAL A O 1
ATOM 765 N N . THR A 1 102 ? 6.936 -3.414 0.909 1.00 89.62 102 THR A N 1
ATOM 766 C CA . THR A 1 102 ? 6.784 -3.906 -0.466 1.00 89.62 102 THR A CA 1
ATOM 767 C C . THR A 1 102 ? 6.688 -2.779 -1.483 1.00 89.62 102 THR A C 1
ATOM 769 O O . THR A 1 102 ? 7.226 -2.925 -2.579 1.00 89.62 102 THR A O 1
ATOM 772 N N . GLY A 1 103 ? 6.077 -1.647 -1.128 1.00 87.38 103 GLY A N 1
ATOM 773 C CA . GLY A 1 103 ? 5.998 -0.462 -1.978 1.00 87.38 103 GLY A CA 1
ATOM 774 C C . GLY A 1 103 ? 7.373 0.157 -2.218 1.00 87.38 103 GLY A C 1
ATOM 775 O O . GLY A 1 103 ? 7.738 0.418 -3.363 1.00 87.38 103 GLY A O 1
ATOM 776 N N . ILE A 1 104 ? 8.190 0.293 -1.168 1.00 89.00 104 ILE A N 1
ATOM 777 C CA . ILE A 1 104 ? 9.580 0.761 -1.271 1.00 89.00 104 ILE A CA 1
ATOM 778 C C . ILE A 1 104 ? 10.421 -0.215 -2.104 1.00 89.00 104 ILE A C 1
ATOM 780 O O . ILE A 1 104 ? 11.174 0.217 -2.976 1.00 89.00 104 ILE A O 1
ATOM 784 N N . MET A 1 105 ? 10.270 -1.529 -1.901 1.00 86.44 105 MET A N 1
ATOM 785 C CA . MET A 1 105 ? 10.948 -2.528 -2.737 1.00 86.44 105 MET A CA 1
ATOM 786 C C . MET A 1 105 ? 10.510 -2.447 -4.203 1.00 86.44 105 MET A C 1
ATOM 788 O O . MET A 1 105 ? 11.357 -2.540 -5.091 1.00 86.44 105 MET A O 1
ATOM 792 N N . ALA A 1 106 ? 9.218 -2.242 -4.474 1.00 85.25 106 ALA A N 1
ATOM 793 C CA . ALA A 1 106 ? 8.698 -2.080 -5.828 1.00 85.25 106 ALA A CA 1
ATOM 794 C C . ALA A 1 106 ? 9.294 -0.842 -6.506 1.00 85.25 106 ALA A C 1
ATOM 796 O O . ALA A 1 106 ? 9.753 -0.936 -7.645 1.00 85.25 106 ALA A O 1
ATOM 797 N N . ILE A 1 107 ? 9.361 0.282 -5.783 1.00 86.00 107 ILE A N 1
ATOM 798 C CA . ILE A 1 107 ? 10.038 1.499 -6.237 1.00 86.00 107 ILE A CA 1
ATOM 799 C C . ILE A 1 107 ? 11.495 1.179 -6.539 1.00 86.00 107 ILE A C 1
ATOM 801 O O . ILE A 1 107 ? 11.941 1.443 -7.640 1.00 86.00 107 ILE A O 1
ATOM 805 N N . TRP A 1 108 ? 12.237 0.548 -5.632 1.00 82.25 108 TRP A N 1
ATOM 806 C CA . TRP A 1 108 ? 13.663 0.300 -5.846 1.00 82.25 108 TRP A CA 1
ATOM 807 C C . TRP A 1 108 ? 13.950 -0.671 -7.002 1.00 82.25 108 TRP A C 1
ATOM 809 O O . TRP A 1 108 ? 14.878 -0.455 -7.784 1.00 82.25 108 TRP A O 1
ATOM 819 N N . TYR A 1 109 ? 13.140 -1.721 -7.162 1.00 79.31 109 TYR A N 1
ATOM 820 C CA . TYR A 1 109 ? 13.277 -2.665 -8.272 1.00 79.31 109 TYR A CA 1
ATOM 821 C C . TYR A 1 109 ? 12.894 -2.069 -9.622 1.00 79.31 109 TYR A C 1
ATOM 823 O O . TYR A 1 109 ? 13.463 -2.481 -10.633 1.00 79.31 109 TYR A O 1
ATOM 831 N N . ASN A 1 110 ? 11.950 -1.128 -9.642 1.00 76.94 110 ASN A N 1
ATOM 832 C CA . ASN A 1 110 ? 11.538 -0.448 -10.861 1.00 76.94 110 ASN A CA 1
ATOM 833 C C . ASN A 1 110 ? 12.453 0.745 -11.188 1.00 76.94 110 ASN A C 1
ATOM 835 O O . ASN A 1 110 ? 12.766 0.964 -12.349 1.00 76.94 110 ASN A O 1
ATOM 839 N N . ASN A 1 111 ? 12.951 1.448 -10.163 1.00 69.06 111 ASN A N 1
ATOM 840 C CA . ASN A 1 111 ? 13.812 2.628 -10.264 1.00 69.06 111 ASN A CA 1
ATOM 841 C C . ASN A 1 111 ? 15.286 2.299 -10.551 1.00 69.06 111 ASN A C 1
ATOM 843 O O . ASN A 1 111 ? 16.075 3.206 -10.786 1.00 69.06 111 ASN A O 1
ATOM 847 N N . ARG A 1 112 ? 15.668 1.013 -10.621 1.00 57.28 112 ARG A N 1
ATOM 848 C CA . ARG A 1 112 ? 16.871 0.572 -11.359 1.00 57.28 112 ARG A CA 1
ATOM 849 C C . ARG A 1 112 ? 16.681 0.738 -12.879 1.00 57.28 112 ARG A C 1
ATOM 851 O O . ARG A 1 112 ? 16.973 -0.180 -13.650 1.00 57.28 112 ARG A O 1
ATOM 858 N N . PHE A 1 113 ? 16.175 1.893 -13.300 1.00 51.88 113 PHE A N 1
ATOM 859 C CA . PHE A 1 113 ? 16.325 2.368 -14.660 1.00 51.88 113 PHE A CA 1
ATOM 860 C C . PHE A 1 113 ? 17.818 2.481 -14.944 1.00 51.88 113 PHE A C 1
ATOM 862 O O . PHE A 1 113 ? 18.571 3.042 -14.155 1.00 51.88 113 PHE A O 1
ATOM 869 N N . GLU A 1 114 ? 18.215 1.818 -16.024 1.00 51.84 114 GLU A N 1
ATOM 870 C CA . GLU A 1 114 ? 19.462 2.040 -16.744 1.00 51.84 114 GLU A CA 1
ATOM 871 C C . GLU A 1 114 ? 20.743 2.028 -15.894 1.00 51.84 114 GLU A C 1
ATOM 873 O O . GLU A 1 114 ? 21.359 3.047 -15.609 1.00 51.84 114 GLU A O 1
ATOM 878 N N . LYS A 1 115 ? 21.318 0.830 -15.704 1.00 42.62 115 LYS A N 1
ATOM 879 C CA . LYS A 1 115 ? 22.684 0.751 -16.237 1.00 42.62 115 LYS A CA 1
ATOM 880 C C . LYS A 1 115 ? 22.509 0.974 -17.733 1.00 42.62 115 LYS A C 1
ATOM 882 O O . LYS A 1 115 ? 21.990 0.074 -18.398 1.00 42.62 115 LYS A O 1
ATOM 887 N N . GLU A 1 116 ? 22.813 2.178 -18.208 1.00 48.12 116 GLU A N 1
ATOM 888 C CA . GLU A 1 116 ? 23.015 2.432 -19.629 1.00 48.12 116 GLU A CA 1
ATOM 889 C C . GLU A 1 116 ? 23.797 1.236 -20.175 1.00 48.12 116 GLU A C 1
ATOM 891 O O . GLU A 1 116 ? 24.866 0.887 -19.661 1.00 48.12 116 GLU A O 1
ATOM 896 N N . LYS A 1 117 ? 23.247 0.537 -21.172 1.00 42.44 117 LYS A N 1
ATOM 897 C CA . LYS A 1 117 ? 24.154 -0.187 -22.056 1.00 42.44 117 LYS A CA 1
ATOM 898 C C . LYS A 1 117 ? 25.037 0.921 -22.629 1.00 42.44 117 LYS A C 1
ATOM 900 O O . LYS A 1 117 ? 24.452 1.848 -23.192 1.00 42.44 117 LYS A O 1
ATOM 905 N N . PRO A 1 118 ? 26.371 0.885 -22.449 1.00 43.56 118 PRO A N 1
ATOM 906 C CA . PRO A 1 118 ? 27.216 1.848 -23.132 1.00 43.56 118 PRO A CA 1
ATOM 907 C C . PRO A 1 118 ? 26.825 1.768 -24.601 1.00 43.56 118 PRO A C 1
ATOM 909 O O . PRO A 1 118 ? 26.665 0.660 -25.126 1.00 43.56 118 PRO A O 1
ATOM 912 N N . ALA A 1 119 ? 26.549 2.920 -25.208 1.00 46.53 119 ALA A N 1
ATOM 913 C CA . ALA A 1 119 ? 26.339 2.997 -26.637 1.00 46.53 119 ALA A CA 1
ATOM 914 C C . ALA A 1 119 ? 27.529 2.279 -27.282 1.00 46.53 119 ALA A C 1
ATOM 916 O O . ALA A 1 119 ? 28.664 2.743 -27.176 1.00 46.53 119 ALA A O 1
ATOM 917 N N . ASP A 1 120 ? 27.286 1.101 -27.860 1.00 50.81 120 ASP A N 1
ATOM 918 C CA . ASP A 1 120 ? 28.243 0.448 -28.742 1.00 50.81 120 ASP A CA 1
ATOM 919 C C . ASP A 1 120 ? 28.250 1.321 -29.995 1.00 50.81 120 ASP A C 1
ATOM 921 O O . ASP A 1 120 ? 27.544 1.060 -30.965 1.00 50.81 120 ASP A O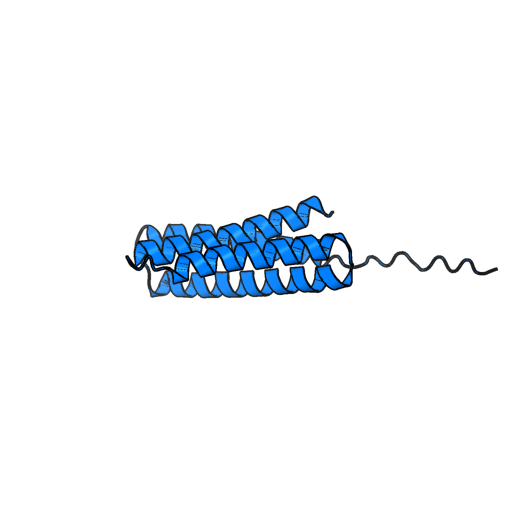 1
ATOM 925 N N . SER A 1 121 ? 28.969 2.443 -29.913 1.00 46.91 121 SER A N 1
ATOM 926 C CA . SER A 1 121 ? 29.307 3.295 -31.042 1.00 46.91 121 SER A CA 1
ATOM 927 C C . SER A 1 121 ? 30.363 2.557 -31.856 1.00 46.91 121 SER A C 1
ATOM 929 O O . SER A 1 121 ? 31.522 2.957 -31.927 1.00 46.91 121 SER A O 1
ATOM 931 N N . LYS A 1 122 ? 29.955 1.431 -32.438 1.00 49.47 122 LYS A N 1
ATOM 932 C CA . LYS A 1 122 ? 30.539 0.918 -33.666 1.00 49.47 122 LYS A CA 1
ATOM 933 C C . LYS A 1 122 ? 29.827 1.626 -34.800 1.00 49.47 122 LYS A C 1
ATOM 935 O O . LYS A 1 122 ? 28.889 1.089 -35.379 1.00 49.47 122 LYS A O 1
ATOM 940 N N . GLU A 1 123 ? 30.281 2.832 -35.092 1.00 43.12 123 GLU A N 1
ATOM 941 C CA . GLU A 1 123 ? 30.167 3.350 -36.445 1.00 43.12 123 GLU A CA 1
ATOM 942 C C . GLU A 1 123 ? 31.575 3.400 -37.032 1.00 43.12 123 GLU A C 1
ATOM 944 O O . GLU A 1 123 ? 32.531 3.831 -36.384 1.00 43.12 123 GLU A O 1
ATOM 949 N N . HIS A 1 124 ? 31.649 2.769 -38.199 1.00 36.59 124 HIS A N 1
ATOM 950 C CA . HIS A 1 124 ? 32.800 2.544 -39.055 1.00 36.59 124 HIS A CA 1
ATOM 951 C C . HIS A 1 124 ? 33.346 3.837 -39.659 1.00 36.59 124 HIS A C 1
ATOM 953 O O . HIS A 1 124 ? 32.540 4.765 -39.887 1.00 36.59 124 HIS A O 1
#

Mean predicted aligned error: 7.78 Å

Nearest PDB structures (foldseek):
  5fje-assembly1_A  TM=4.860E-01  e=1.531E+00  Methylosinus trichosporium OB3b
  8r4l-assembly1_A  TM=4.810E-01  e=1.531E+00  Methylosinus trichosporium OB3b
  6jx6-assembly1_D  TM=3.466E-01  e=9.227E+00  Homo sapiens

pLDDT: mean 81.7, std 14.27, range [36.59, 94.0]